Protein AF-A0A7X9BCE1-F1 (afdb_monomer_lite)

Sequence (172 aa):
MDEKTTKKRKKTGIYILILGLILVCSLVFIYYMLRINQKEKFDKLYSKERYLTVSYGVIEQEKMFQEENALFKKVFQENKYYLIITKDNTLFTYYLDWYYQIDPLKGYKLVYNIKLTDKQVQNILNNVREKALEQNLREDENIAIYIDKKNMYINSNDFQLILQKEDILISI

Secondary structure (DSSP, 8-state):
--HHHHHHHHHHHHHHHHHHHHHHHHHHHHHHHHHHHHHHHHHHHHTS-EEEEEEES------------SS--EE-----EEEEEETTSEEEEEEE--EETT-TTTTEEEEEEEEPPHHHHHHHHHHHHHHHHH----TTTSEEEEETTEEEEE-HHHHHHHHHHTT-----

Structure (mmCIF, N/CA/C/O backbone):
data_AF-A0A7X9BCE1-F1
#
_entry.id   AF-A0A7X9BCE1-F1
#
loop_
_atom_site.group_PDB
_atom_site.id
_atom_site.type_symbol
_atom_site.label_atom_id
_atom_site.label_alt_id
_atom_site.label_comp_id
_atom_site.label_asym_id
_atom_site.label_entity_id
_atom_site.label_seq_id
_atom_site.pdbx_PDB_ins_code
_atom_site.Cartn_x
_atom_site.Cartn_y
_atom_site.Cartn_z
_atom_site.occupancy
_atom_site.B_iso_or_equiv
_atom_site.auth_seq_id
_atom_site.auth_comp_id
_atom_site.auth_asym_id
_atom_site.auth_atom_id
_atom_site.pdbx_PDB_model_num
ATOM 1 N N . MET A 1 1 ? 34.390 -13.661 -56.822 1.00 52.09 1 MET A N 1
ATOM 2 C CA . MET A 1 1 ? 33.337 -13.282 -55.852 1.00 52.09 1 MET A CA 1
ATOM 3 C C . MET A 1 1 ? 33.622 -11.846 -55.433 1.00 52.09 1 MET A C 1
ATOM 5 O O . MET A 1 1 ? 34.660 -11.606 -54.833 1.00 52.09 1 MET A O 1
ATOM 9 N N . ASP A 1 2 ? 32.800 -10.896 -55.882 1.00 51.47 2 ASP A N 1
ATOM 10 C CA . ASP A 1 2 ? 33.172 -9.478 -55.998 1.00 51.47 2 ASP A CA 1
ATOM 11 C C . ASP A 1 2 ? 33.315 -8.731 -54.663 1.00 51.47 2 ASP A C 1
ATOM 13 O O . ASP A 1 2 ? 32.439 -8.760 -53.794 1.00 51.47 2 ASP A O 1
ATOM 17 N N . GLU A 1 3 ? 34.383 -7.943 -54.553 1.00 56.72 3 GLU A N 1
ATOM 18 C CA . GLU A 1 3 ? 34.691 -7.073 -53.413 1.00 56.72 3 GLU A CA 1
ATOM 19 C C . GLU A 1 3 ? 33.557 -6.063 -53.122 1.00 56.72 3 GLU A C 1
ATOM 21 O O . GLU A 1 3 ? 33.255 -5.748 -51.964 1.00 56.72 3 GLU A O 1
ATOM 26 N N . LYS A 1 4 ? 32.835 -5.624 -54.168 1.00 57.69 4 LYS A N 1
ATOM 27 C CA . LYS A 1 4 ? 31.649 -4.751 -54.071 1.00 57.69 4 LYS A CA 1
ATOM 28 C C . LYS A 1 4 ? 30.480 -5.415 -53.338 1.00 57.69 4 LYS A C 1
ATOM 30 O O . LYS A 1 4 ? 29.827 -4.762 -52.518 1.00 57.69 4 LYS A O 1
ATOM 35 N N . THR A 1 5 ? 30.222 -6.700 -53.584 1.00 57.66 5 THR A N 1
ATOM 36 C CA . THR A 1 5 ? 29.151 -7.449 -52.902 1.00 57.66 5 THR A CA 1
ATOM 37 C C . THR A 1 5 ? 29.453 -7.661 -51.418 1.00 57.66 5 THR A C 1
ATOM 39 O O . THR A 1 5 ? 28.555 -7.530 -50.583 1.00 57.66 5 THR A O 1
ATOM 42 N N . THR A 1 6 ? 30.720 -7.876 -51.061 1.00 58.31 6 THR A N 1
ATOM 43 C CA . THR A 1 6 ? 31.172 -8.038 -49.669 1.00 58.31 6 THR A CA 1
ATOM 44 C C . THR A 1 6 ? 31.082 -6.725 -48.884 1.00 58.31 6 THR A C 1
ATOM 46 O O . THR A 1 6 ? 30.614 -6.712 -47.745 1.00 58.31 6 THR A O 1
ATOM 49 N N . LYS A 1 7 ? 31.445 -5.590 -49.502 1.00 57.91 7 LYS A N 1
ATOM 50 C CA . LYS A 1 7 ? 31.336 -4.243 -48.901 1.00 57.91 7 LYS A CA 1
ATOM 51 C C . LYS A 1 7 ? 29.878 -3.822 -48.677 1.00 57.91 7 LYS A C 1
ATOM 53 O O . LYS A 1 7 ? 29.562 -3.232 -47.645 1.00 57.91 7 LYS A O 1
ATOM 58 N N . LYS A 1 8 ? 28.978 -4.157 -49.613 1.00 58.16 8 LYS A N 1
ATOM 59 C CA . LYS A 1 8 ? 27.535 -3.877 -49.504 1.00 58.16 8 LYS A CA 1
ATOM 60 C C . LYS A 1 8 ? 26.883 -4.711 -48.394 1.00 58.16 8 LYS A C 1
ATOM 62 O O . LYS A 1 8 ? 26.209 -4.133 -47.551 1.00 58.16 8 LYS A O 1
ATOM 67 N N . ARG A 1 9 ? 27.178 -6.019 -48.309 1.00 59.31 9 ARG A N 1
ATOM 68 C CA . ARG A 1 9 ? 26.709 -6.894 -47.211 1.00 59.31 9 ARG A CA 1
ATOM 69 C C . ARG A 1 9 ? 27.216 -6.450 -45.832 1.00 59.31 9 ARG A C 1
ATOM 71 O O . ARG A 1 9 ? 26.430 -6.438 -44.891 1.00 59.31 9 ARG A O 1
ATOM 78 N N . LYS A 1 10 ? 28.482 -6.016 -45.714 1.00 60.06 10 LYS A N 1
ATOM 79 C CA . LYS A 1 10 ? 29.026 -5.440 -44.464 1.00 60.06 10 LYS A CA 1
ATOM 80 C C . LYS A 1 10 ? 28.273 -4.177 -44.032 1.00 60.06 10 LYS A C 1
ATOM 82 O O . LYS A 1 10 ? 27.923 -4.060 -42.864 1.00 60.06 10 LYS A O 1
ATOM 87 N N . LYS A 1 11 ? 27.969 -3.264 -44.964 1.00 64.50 11 LYS A N 1
ATOM 88 C CA . LYS A 1 11 ? 27.160 -2.067 -44.673 1.00 64.50 11 LYS A CA 1
ATOM 89 C C . LYS A 1 11 ? 25.749 -2.436 -44.208 1.00 64.50 11 LYS A C 1
ATOM 91 O O . LYS A 1 11 ? 25.312 -1.925 -43.187 1.00 64.50 11 LYS A O 1
ATOM 96 N N . THR A 1 12 ? 25.066 -3.357 -44.893 1.00 71.31 12 THR A N 1
ATOM 97 C CA . THR A 1 12 ? 23.723 -3.824 -44.497 1.00 71.31 12 THR A CA 1
ATOM 98 C C . THR A 1 12 ? 23.719 -4.474 -43.110 1.00 71.31 12 THR A C 1
ATOM 100 O O . THR A 1 12 ? 22.834 -4.180 -42.315 1.00 71.31 12 THR A O 1
ATOM 103 N N . GLY A 1 13 ? 24.733 -5.283 -42.781 1.00 73.50 13 GLY A N 1
ATOM 104 C CA . GLY A 1 13 ? 24.884 -5.870 -41.444 1.00 73.50 13 GLY A CA 1
ATOM 105 C C . GLY A 1 13 ? 25.077 -4.824 -40.340 1.00 73.50 13 GLY A C 1
ATOM 106 O O . GLY A 1 13 ? 24.463 -4.933 -39.285 1.00 73.50 13 GLY A O 1
ATOM 107 N N . ILE A 1 14 ? 25.856 -3.768 -40.602 1.00 82.44 14 ILE A N 1
ATOM 108 C CA . ILE A 1 14 ? 26.038 -2.650 -39.661 1.00 82.44 14 ILE A CA 1
ATOM 109 C C . ILE A 1 14 ? 24.722 -1.887 -39.446 1.00 82.44 14 ILE A C 1
ATOM 111 O O . ILE A 1 14 ? 24.385 -1.579 -38.308 1.00 82.44 14 ILE A O 1
ATOM 115 N N . TYR A 1 15 ? 23.939 -1.627 -40.499 1.00 82.88 15 TYR A N 1
ATOM 116 C CA . TYR A 1 15 ? 22.635 -0.964 -40.350 1.00 82.88 15 TYR A CA 1
ATOM 117 C C . TYR A 1 15 ? 21.634 -1.799 -39.547 1.00 82.88 15 TYR A C 1
ATOM 119 O O . TYR A 1 15 ? 20.913 -1.244 -38.723 1.00 82.88 15 TYR A O 1
ATOM 127 N N . ILE A 1 16 ? 21.612 -3.121 -39.743 1.00 85.50 16 ILE A N 1
ATOM 128 C CA . ILE A 1 16 ? 20.760 -4.031 -38.961 1.00 85.50 16 ILE A CA 1
ATOM 129 C C . ILE A 1 16 ? 21.174 -4.020 -37.483 1.00 85.50 16 ILE A C 1
ATOM 131 O O . ILE A 1 16 ? 20.309 -3.956 -36.615 1.00 85.50 16 ILE A O 1
ATOM 135 N N . LEU A 1 17 ? 22.479 -4.012 -37.190 1.00 86.75 17 LEU A N 1
ATOM 136 C CA . LEU A 1 17 ? 22.986 -3.891 -35.819 1.00 86.75 17 LEU A CA 1
ATOM 137 C C . LEU A 1 17 ? 22.594 -2.557 -35.173 1.00 86.75 17 LEU A C 1
ATOM 139 O O . LEU A 1 17 ? 22.133 -2.548 -34.036 1.00 86.75 17 LEU A O 1
ATOM 143 N N . ILE A 1 18 ? 22.733 -1.441 -35.896 1.00 89.62 18 ILE A N 1
ATOM 144 C CA . ILE A 1 18 ? 22.347 -0.113 -35.398 1.00 89.62 18 ILE A CA 1
ATOM 145 C C . ILE A 1 18 ? 20.840 -0.056 -35.128 1.00 89.62 18 ILE A C 1
ATOM 147 O O . ILE A 1 18 ? 20.432 0.389 -34.059 1.00 89.62 18 ILE A O 1
ATOM 151 N N . LEU A 1 19 ? 20.011 -0.539 -36.059 1.00 89.62 19 LEU A N 1
ATOM 152 C CA . LEU A 1 19 ? 18.556 -0.590 -35.882 1.00 89.62 19 LEU A CA 1
ATOM 153 C C . LEU A 1 19 ? 18.159 -1.478 -34.699 1.00 89.62 19 LEU A C 1
ATOM 155 O O . LEU A 1 19 ? 17.304 -1.088 -33.907 1.00 89.62 19 LEU A O 1
ATOM 159 N N . GLY A 1 20 ? 18.806 -2.636 -34.544 1.00 91.50 20 GLY A N 1
ATOM 160 C CA . GLY A 1 20 ? 18.599 -3.518 -33.397 1.00 91.50 20 GLY A CA 1
ATOM 161 C C . GLY A 1 20 ? 18.963 -2.844 -32.074 1.00 91.50 20 GLY A C 1
ATOM 162 O O . GLY A 1 20 ? 18.196 -2.916 -31.118 1.00 91.50 20 GLY A O 1
ATOM 163 N N . LEU A 1 21 ? 20.089 -2.127 -32.027 1.00 93.25 21 LEU A N 1
ATOM 164 C CA . LEU A 1 21 ? 20.531 -1.414 -30.829 1.00 93.25 21 LEU A CA 1
ATOM 165 C C . LEU A 1 21 ? 19.582 -0.268 -30.462 1.00 93.25 21 LEU A C 1
ATOM 167 O O . LEU A 1 21 ? 19.208 -0.143 -29.299 1.00 93.25 21 LEU A O 1
ATOM 171 N N . ILE A 1 22 ? 19.130 0.516 -31.446 1.00 93.56 22 ILE A N 1
ATOM 172 C CA . ILE A 1 22 ? 18.124 1.566 -31.231 1.00 93.56 22 ILE A CA 1
ATOM 173 C C . ILE A 1 22 ? 16.842 0.957 -30.659 1.00 93.56 22 ILE A C 1
ATOM 175 O O . ILE A 1 22 ? 16.319 1.470 -29.674 1.00 93.56 22 ILE A O 1
ATOM 179 N N . LEU A 1 23 ? 16.367 -0.158 -31.222 1.00 93.25 23 LEU A N 1
ATOM 180 C CA . LEU A 1 23 ? 15.146 -0.818 -30.763 1.00 93.25 23 LEU A CA 1
ATOM 181 C C . LEU A 1 23 ? 15.271 -1.315 -29.317 1.00 93.25 23 LEU A C 1
ATOM 183 O O . LEU A 1 23 ? 14.372 -1.080 -28.511 1.00 93.25 23 LEU A O 1
ATOM 187 N N . VAL A 1 24 ? 16.399 -1.935 -28.960 1.00 92.12 24 VAL A N 1
ATOM 188 C CA . VAL A 1 24 ? 16.674 -2.350 -27.575 1.00 92.12 24 VAL A CA 1
ATOM 189 C C . VAL A 1 24 ? 16.713 -1.137 -26.641 1.00 92.12 24 VAL A C 1
ATOM 191 O O . VAL A 1 24 ? 16.052 -1.151 -25.604 1.00 92.12 24 VAL A O 1
ATOM 194 N N . CYS A 1 25 ? 17.413 -0.061 -27.013 1.00 90.62 25 CYS A N 1
ATOM 195 C CA . CYS A 1 25 ? 17.454 1.170 -26.222 1.00 90.62 25 CYS A CA 1
ATOM 196 C C . CYS A 1 25 ? 16.059 1.784 -26.035 1.00 90.62 25 CYS A C 1
ATOM 198 O O . CYS A 1 25 ? 15.726 2.208 -24.930 1.00 90.62 25 CYS A O 1
ATOM 200 N N . SER A 1 26 ? 15.223 1.799 -27.078 1.00 91.25 26 SER A N 1
ATOM 201 C CA . SER A 1 26 ? 13.846 2.290 -26.991 1.00 91.25 26 SER A CA 1
ATOM 202 C C . SER A 1 26 ? 12.989 1.443 -26.051 1.00 91.25 26 SER A C 1
ATOM 204 O O . SER A 1 26 ? 12.255 2.005 -25.243 1.00 91.25 26 SER A O 1
ATOM 206 N N . LEU A 1 27 ? 13.099 0.111 -26.098 1.00 90.00 27 LEU A N 1
ATOM 207 C CA . LEU A 1 27 ? 12.367 -0.776 -25.185 1.00 90.00 27 LEU A CA 1
ATOM 208 C C . LEU A 1 27 ? 12.780 -0.555 -23.726 1.00 90.00 27 LEU A C 1
ATOM 210 O O . LEU A 1 27 ? 11.917 -0.429 -22.858 1.00 90.00 27 LEU A O 1
ATOM 214 N N . VAL A 1 28 ? 14.086 -0.446 -23.463 1.00 87.19 28 VAL A N 1
ATOM 215 C CA . VAL A 1 28 ? 14.610 -0.144 -22.122 1.00 87.19 28 VAL A CA 1
ATOM 216 C C . VAL A 1 28 ? 14.124 1.226 -21.646 1.00 87.19 28 VAL A C 1
ATOM 218 O O . VAL A 1 28 ? 13.691 1.357 -20.503 1.00 87.19 28 VAL A O 1
ATOM 221 N N . PHE A 1 29 ? 14.130 2.234 -22.520 1.00 88.44 29 PHE A N 1
ATOM 222 C CA . PHE A 1 29 ? 13.647 3.575 -22.196 1.00 88.44 29 PHE A CA 1
ATOM 223 C C . PHE A 1 29 ? 12.147 3.591 -21.871 1.00 88.44 29 PHE A C 1
ATOM 225 O O . PHE A 1 29 ? 11.749 4.158 -20.856 1.00 88.44 29 PHE A O 1
ATOM 232 N N . ILE A 1 30 ? 11.309 2.928 -22.676 1.00 90.81 30 ILE A N 1
ATOM 233 C CA . ILE A 1 30 ? 9.863 2.827 -22.418 1.00 90.81 30 ILE A CA 1
ATOM 234 C C . ILE A 1 30 ? 9.609 2.111 -21.091 1.00 90.81 30 ILE A C 1
ATOM 236 O O . ILE A 1 30 ? 8.834 2.602 -20.271 1.00 90.81 30 ILE A O 1
ATOM 240 N N . TYR A 1 31 ? 10.290 0.987 -20.849 1.00 87.19 31 TYR A N 1
ATOM 241 C CA . TYR A 1 31 ? 10.210 0.277 -19.575 1.00 87.19 31 TYR A CA 1
ATOM 242 C C . TYR A 1 31 ? 10.570 1.198 -18.401 1.00 87.19 31 TYR A C 1
ATOM 244 O O . TYR A 1 31 ? 9.826 1.278 -17.424 1.00 87.19 31 TYR A O 1
ATOM 252 N N . TYR A 1 32 ? 11.660 1.956 -18.519 1.00 87.00 32 TYR A N 1
ATOM 253 C CA . TYR A 1 32 ? 12.104 2.892 -17.490 1.00 87.00 32 TYR A CA 1
ATOM 254 C C . TYR A 1 32 ? 11.078 4.003 -17.220 1.00 87.00 32 TYR A C 1
ATOM 256 O O . TYR A 1 32 ? 10.742 4.265 -16.064 1.00 87.00 32 TYR A O 1
ATOM 264 N N . MET A 1 33 ? 10.503 4.599 -18.269 1.00 87.69 33 MET A N 1
ATOM 265 C CA . MET A 1 33 ? 9.450 5.615 -18.140 1.00 87.69 33 MET A CA 1
ATOM 266 C C . MET A 1 33 ? 8.186 5.057 -17.472 1.00 87.69 33 MET A C 1
ATOM 268 O O . MET A 1 33 ? 7.587 5.720 -16.625 1.00 87.69 33 MET A O 1
ATOM 272 N N . LEU A 1 34 ? 7.797 3.815 -17.786 1.00 87.81 34 LEU A N 1
ATOM 273 C CA . LEU A 1 34 ? 6.688 3.143 -17.104 1.00 87.81 34 LEU A CA 1
ATOM 274 C C . LEU A 1 34 ? 6.972 2.961 -15.606 1.00 87.81 34 LEU A C 1
ATOM 276 O O . LEU A 1 34 ? 6.082 3.205 -14.788 1.00 87.81 34 LEU A O 1
ATOM 280 N N . ARG A 1 35 ? 8.203 2.583 -15.232 1.00 86.81 35 ARG A N 1
ATOM 281 C CA . ARG A 1 35 ? 8.614 2.450 -13.823 1.00 86.81 35 ARG A CA 1
ATOM 282 C C . ARG A 1 35 ? 8.603 3.794 -13.096 1.00 86.81 35 ARG A C 1
ATOM 284 O O . ARG A 1 35 ? 8.117 3.843 -11.971 1.00 86.81 35 ARG A O 1
ATOM 291 N N . ILE A 1 36 ? 9.050 4.882 -13.727 1.00 87.31 36 ILE A N 1
ATOM 292 C CA . ILE A 1 36 ? 8.962 6.236 -13.146 1.00 87.31 36 ILE A CA 1
ATOM 293 C C . ILE A 1 36 ? 7.509 6.612 -12.860 1.00 87.31 36 ILE A C 1
ATOM 295 O O . ILE A 1 36 ? 7.186 6.982 -11.736 1.00 87.31 36 ILE A O 1
ATOM 299 N N . ASN A 1 37 ? 6.611 6.438 -13.831 1.00 88.50 37 ASN A N 1
ATOM 300 C CA . ASN A 1 37 ? 5.198 6.776 -13.646 1.00 88.50 37 ASN A CA 1
ATOM 301 C C . ASN A 1 37 ? 4.553 5.968 -12.506 1.00 88.50 37 ASN A C 1
ATOM 303 O O . ASN A 1 37 ? 3.701 6.471 -11.772 1.00 88.50 37 ASN A O 1
ATOM 307 N N . GLN A 1 38 ? 4.938 4.699 -12.346 1.00 88.19 38 GLN A N 1
ATOM 308 C CA . GLN A 1 38 ? 4.501 3.886 -11.209 1.00 88.19 38 GLN A CA 1
ATOM 309 C C . GLN A 1 38 ? 5.096 4.394 -9.888 1.00 88.19 38 GLN A C 1
ATOM 311 O O . GLN A 1 38 ? 4.376 4.454 -8.891 1.00 88.19 38 GLN A O 1
ATOM 316 N N . LYS A 1 39 ? 6.370 4.803 -9.887 1.00 89.50 39 LYS A N 1
ATOM 317 C CA . LYS A 1 39 ? 7.043 5.397 -8.727 1.00 89.50 39 LYS A CA 1
ATOM 318 C C . LYS A 1 39 ? 6.340 6.663 -8.256 1.00 89.50 39 LYS A C 1
ATOM 320 O O . LYS A 1 39 ? 6.031 6.767 -7.079 1.00 89.50 39 LYS A O 1
ATOM 325 N N . GLU A 1 40 ? 6.014 7.579 -9.159 1.00 89.62 40 GLU A N 1
ATOM 326 C CA . GLU A 1 40 ? 5.308 8.817 -8.813 1.00 89.62 40 GLU A CA 1
ATOM 327 C C . GLU A 1 40 ? 3.941 8.541 -8.175 1.00 89.62 40 GLU A C 1
ATOM 329 O O . GLU A 1 40 ? 3.575 9.154 -7.170 1.00 89.62 40 GLU A O 1
ATOM 334 N N . LYS A 1 41 ? 3.189 7.574 -8.719 1.00 89.69 41 LYS A N 1
ATOM 335 C CA . LYS A 1 41 ? 1.909 7.140 -8.139 1.00 89.69 41 LYS A CA 1
ATOM 336 C C . LYS A 1 41 ? 2.097 6.551 -6.743 1.00 89.69 41 LYS A C 1
ATOM 338 O O . LYS A 1 41 ? 1.325 6.883 -5.845 1.00 89.69 41 LYS A O 1
ATOM 343 N N . PHE A 1 42 ? 3.103 5.697 -6.566 1.00 91.38 42 PHE A N 1
ATOM 344 C CA . PHE A 1 42 ? 3.422 5.102 -5.274 1.00 91.38 42 PHE A CA 1
ATOM 345 C C . PHE A 1 42 ? 3.843 6.166 -4.257 1.00 91.38 42 PHE A C 1
ATOM 347 O O . PHE A 1 42 ? 3.259 6.233 -3.182 1.00 91.38 42 PHE A O 1
ATOM 354 N N . ASP A 1 43 ? 4.777 7.049 -4.611 1.00 91.19 43 ASP A N 1
ATOM 355 C CA . ASP A 1 43 ? 5.274 8.118 -3.741 1.00 91.19 43 ASP A CA 1
ATOM 356 C C . ASP A 1 43 ? 4.131 9.052 -3.308 1.00 91.19 43 ASP A C 1
ATOM 358 O O . ASP A 1 43 ? 4.024 9.424 -2.136 1.00 91.19 43 ASP A O 1
ATOM 362 N N . LYS A 1 44 ? 3.209 9.375 -4.226 1.00 92.56 44 LYS A N 1
ATOM 363 C CA . LYS A 1 44 ? 1.999 10.151 -3.919 1.00 92.56 44 LYS A CA 1
ATOM 364 C C . LYS A 1 44 ? 1.067 9.445 -2.933 1.00 92.56 44 LYS A C 1
ATOM 366 O O . LYS A 1 44 ? 0.398 10.123 -2.162 1.00 92.56 44 LYS A O 1
ATOM 371 N N . LEU A 1 45 ? 0.963 8.117 -2.967 1.00 92.62 45 LEU A N 1
ATOM 372 C CA . LEU A 1 45 ? 0.175 7.354 -1.990 1.00 92.62 45 LEU A CA 1
ATOM 373 C C . LEU A 1 45 ? 0.907 7.247 -0.650 1.00 92.62 45 LEU A C 1
ATOM 375 O O . LEU A 1 45 ? 0.317 7.486 0.400 1.00 92.62 45 LEU A O 1
ATOM 379 N N . TYR A 1 46 ? 2.198 6.928 -0.694 1.00 91.12 46 TYR A N 1
ATOM 380 C CA . TYR A 1 46 ? 3.026 6.654 0.474 1.00 91.12 46 TYR A CA 1
ATOM 381 C C . TYR A 1 46 ? 3.270 7.896 1.342 1.00 91.12 46 TYR A C 1
ATOM 383 O O . TYR A 1 46 ? 3.418 7.772 2.561 1.00 91.12 46 TYR A O 1
ATOM 391 N N . SER A 1 47 ? 3.266 9.084 0.730 1.00 93.62 47 SER A N 1
ATOM 392 C CA . SER A 1 47 ? 3.385 10.381 1.411 1.00 93.62 47 SER A CA 1
ATOM 393 C C . SER A 1 47 ? 2.119 10.836 2.143 1.00 93.62 47 SER A C 1
ATOM 395 O O . SER A 1 47 ? 2.183 11.788 2.919 1.00 93.62 47 SER A O 1
ATOM 397 N N . LYS A 1 48 ? 0.969 10.185 1.930 1.00 94.00 48 LYS A N 1
ATOM 398 C CA . LYS A 1 48 ? -0.277 10.577 2.597 1.00 94.00 48 LYS A CA 1
ATOM 399 C C . LYS A 1 48 ? -0.259 10.202 4.072 1.00 94.00 48 LYS A C 1
ATOM 401 O O . LYS A 1 48 ? 0.285 9.169 4.468 1.00 94.00 48 LYS A O 1
ATOM 406 N N . GLU A 1 49 ? -0.947 11.012 4.873 1.00 94.94 49 GLU A N 1
ATOM 407 C CA . GLU A 1 49 ? -1.268 10.646 6.248 1.00 94.94 49 GLU A CA 1
ATOM 408 C C . GLU A 1 49 ? -2.092 9.355 6.285 1.00 94.94 49 GLU A C 1
ATOM 410 O O . GLU A 1 49 ? -2.886 9.075 5.382 1.00 94.94 49 GLU A O 1
ATOM 415 N N . ARG A 1 50 ? -1.902 8.563 7.341 1.00 94.62 50 ARG A N 1
ATOM 416 C CA . ARG A 1 50 ? -2.416 7.194 7.444 1.00 94.62 50 ARG A CA 1
ATOM 417 C C . ARG A 1 50 ? -3.340 7.070 8.648 1.00 94.62 50 ARG A C 1
ATOM 419 O O . ARG A 1 50 ? -3.027 7.602 9.711 1.00 94.62 50 ARG A O 1
ATOM 426 N N . TYR A 1 51 ? -4.456 6.371 8.471 1.00 95.56 51 TYR A N 1
ATOM 427 C CA . TYR A 1 51 ? -5.263 5.870 9.582 1.00 95.56 51 TYR A CA 1
ATOM 428 C C . TYR A 1 51 ? -4.692 4.556 10.109 1.00 95.56 51 TYR A C 1
ATOM 430 O O . TYR A 1 51 ? -4.544 4.394 11.315 1.00 95.56 51 TYR A O 1
ATOM 438 N N . LEU A 1 52 ? -4.352 3.644 9.194 1.00 95.44 52 LEU A N 1
ATOM 439 C CA . LEU A 1 52 ? -3.932 2.283 9.505 1.00 95.44 52 LEU A CA 1
ATOM 440 C C . LEU A 1 52 ? -2.743 1.890 8.628 1.00 95.44 52 LEU A C 1
ATOM 442 O O . LEU A 1 52 ? -2.728 2.162 7.427 1.00 95.44 52 LEU A O 1
ATOM 446 N N . THR A 1 53 ? -1.754 1.238 9.226 1.00 94.62 53 THR A N 1
ATOM 447 C CA . THR A 1 53 ? -0.713 0.481 8.522 1.00 94.62 53 THR A CA 1
ATOM 448 C C . THR A 1 53 ? -0.689 -0.928 9.089 1.00 94.62 53 THR A C 1
ATOM 450 O O . THR A 1 53 ? -0.669 -1.086 10.302 1.00 94.62 53 THR A O 1
ATOM 453 N N . VAL A 1 54 ? -0.689 -1.937 8.230 1.00 92.75 54 VAL A N 1
ATOM 454 C CA . VAL A 1 54 ? -0.655 -3.350 8.606 1.00 92.75 54 VAL A CA 1
ATOM 455 C C . VAL A 1 54 ? 0.518 -4.007 7.909 1.00 92.75 54 VAL A C 1
ATOM 457 O O . VAL A 1 54 ? 0.720 -3.793 6.716 1.00 92.75 54 VAL A O 1
ATOM 460 N N . SER A 1 55 ? 1.285 -4.788 8.656 1.00 89.12 55 SER A N 1
ATOM 461 C CA . SER A 1 55 ? 2.441 -5.536 8.175 1.00 89.12 55 SER A CA 1
ATOM 462 C C . SER A 1 55 ? 2.154 -7.034 8.276 1.00 89.12 55 SER A C 1
ATOM 464 O O . SER A 1 55 ? 1.925 -7.520 9.381 1.00 89.12 55 SER A O 1
ATOM 466 N N . TYR A 1 56 ? 2.205 -7.756 7.155 1.00 84.38 56 TYR A N 1
ATOM 467 C CA . TYR A 1 56 ? 1.883 -9.188 7.065 1.00 84.38 56 TYR A CA 1
ATOM 468 C C . TYR A 1 56 ? 2.819 -9.935 6.094 1.00 84.38 56 TYR A C 1
ATOM 470 O O . TYR A 1 56 ? 3.550 -9.307 5.325 1.00 84.38 56 TYR A O 1
ATOM 478 N N . GLY A 1 57 ? 2.816 -11.271 6.141 1.00 77.00 57 GLY A N 1
ATOM 479 C CA . GLY A 1 57 ? 3.705 -12.145 5.360 1.00 77.00 57 GLY A CA 1
ATOM 480 C C . GLY A 1 57 ? 4.769 -12.866 6.201 1.00 77.00 57 GLY A C 1
ATOM 481 O O . GLY A 1 57 ? 5.023 -12.507 7.349 1.00 77.00 57 GLY A O 1
ATOM 482 N N . VAL A 1 58 ? 5.377 -13.910 5.627 1.00 62.00 58 VAL A N 1
ATOM 483 C CA . VAL A 1 58 ? 6.381 -14.754 6.300 1.00 62.00 58 VAL A CA 1
ATOM 484 C C . VAL A 1 58 ? 7.764 -14.106 6.201 1.00 62.00 58 VAL A C 1
ATOM 486 O O . VAL A 1 58 ? 8.240 -13.821 5.101 1.00 62.00 58 VAL A O 1
ATOM 489 N N . ILE A 1 59 ? 8.409 -13.904 7.352 1.00 53.56 59 ILE A N 1
ATOM 490 C CA . ILE A 1 59 ? 9.825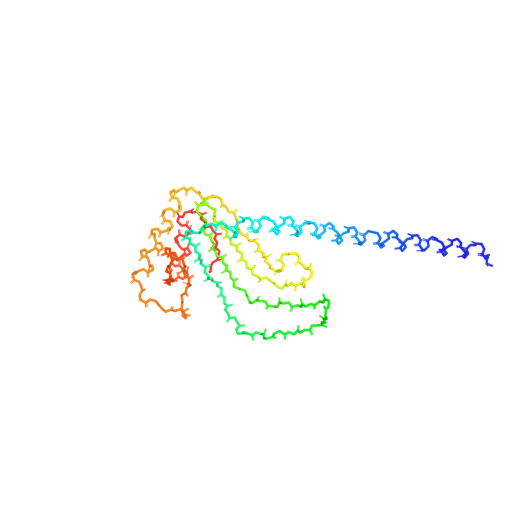 -13.524 7.451 1.00 53.56 59 ILE A CA 1
ATOM 491 C C . ILE A 1 59 ? 10.645 -14.822 7.379 1.00 53.56 59 ILE A C 1
ATOM 493 O O . ILE A 1 59 ? 10.889 -15.473 8.396 1.00 53.56 59 ILE A O 1
ATOM 497 N N . GLU A 1 60 ? 11.009 -15.264 6.175 1.00 48.53 60 GLU A N 1
ATOM 498 C CA . GLU A 1 60 ? 11.950 -16.377 6.008 1.00 48.53 60 GLU A CA 1
ATOM 499 C C . GLU A 1 60 ? 13.388 -15.876 6.189 1.00 48.53 60 GLU A C 1
ATOM 501 O O . GLU A 1 60 ? 14.059 -15.629 5.197 1.00 48.53 60 GLU A O 1
ATOM 506 N N . GLN A 1 61 ? 13.830 -15.760 7.450 1.00 44.66 61 GLN A N 1
ATOM 507 C CA . GLN A 1 61 ? 15.207 -15.507 7.917 1.00 44.66 61 GLN A CA 1
ATOM 508 C C . GLN A 1 61 ? 16.167 -14.821 6.925 1.00 44.66 61 GLN A C 1
ATOM 510 O O . GLN A 1 61 ? 16.696 -15.472 6.021 1.00 44.66 61 GLN A O 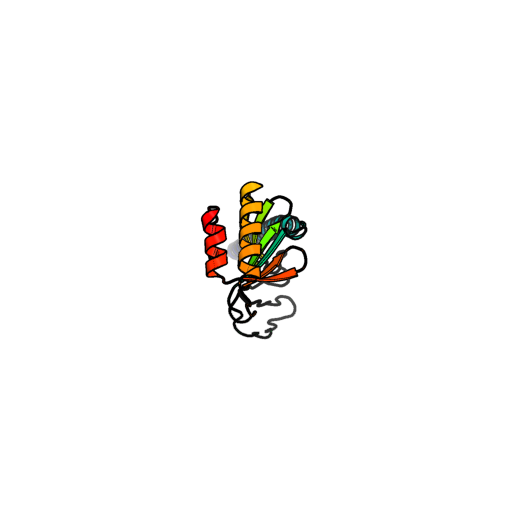1
ATOM 515 N N . GLU A 1 62 ? 16.510 -13.565 7.250 1.00 45.16 62 GLU A N 1
ATOM 516 C CA . GLU A 1 62 ? 17.602 -12.732 6.722 1.00 45.16 62 GLU A CA 1
ATOM 517 C C . GLU A 1 62 ? 18.592 -13.473 5.809 1.00 45.16 62 GLU A C 1
ATOM 519 O O . GLU A 1 62 ? 19.704 -13.848 6.202 1.00 45.16 62 GLU A O 1
ATOM 524 N N . LYS A 1 63 ? 18.240 -13.634 4.531 1.00 44.53 63 LYS A N 1
ATOM 525 C CA . LYS A 1 63 ? 19.253 -13.950 3.523 1.00 44.53 63 LYS A CA 1
ATOM 526 C C . LYS A 1 63 ? 20.070 -12.691 3.286 1.00 44.53 63 LYS A C 1
ATOM 528 O O . LYS A 1 63 ? 19.697 -11.823 2.498 1.00 44.53 63 LYS A O 1
ATOM 533 N N . MET A 1 64 ? 21.189 -12.602 4.007 1.00 50.22 64 MET A N 1
ATOM 534 C CA . MET A 1 64 ? 22.184 -11.557 3.821 1.00 50.22 64 MET A CA 1
ATOM 535 C C . MET A 1 64 ? 22.578 -11.442 2.344 1.00 50.22 64 MET A C 1
ATOM 537 O O . MET A 1 64 ? 22.850 -12.424 1.653 1.00 50.22 64 MET A O 1
ATOM 541 N N . PHE A 1 65 ? 22.579 -10.189 1.907 1.00 56.91 65 PHE A N 1
ATOM 542 C CA . PHE A 1 65 ? 22.976 -9.648 0.616 1.00 56.91 65 PHE A CA 1
ATOM 543 C C . PHE A 1 65 ? 24.075 -10.449 -0.101 1.00 56.91 65 PHE A C 1
ATOM 545 O O . PHE A 1 65 ? 25.145 -10.686 0.455 1.00 56.91 65 PHE A O 1
ATOM 552 N N . GLN A 1 66 ? 23.858 -10.764 -1.379 1.00 53.66 66 GLN A N 1
ATOM 553 C CA . GLN A 1 66 ? 24.943 -11.115 -2.297 1.00 53.66 66 GLN A CA 1
ATOM 554 C C . GLN A 1 66 ? 25.108 -9.977 -3.305 1.00 5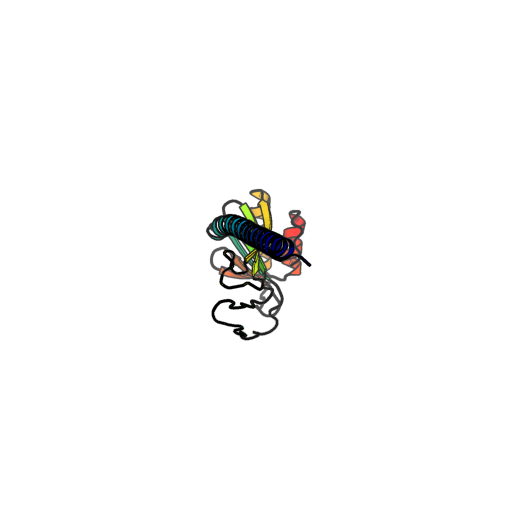3.66 66 GLN A C 1
ATOM 556 O O . GLN A 1 66 ? 24.206 -9.686 -4.091 1.00 53.66 66 GLN A O 1
ATOM 561 N N . GLU A 1 67 ? 26.248 -9.291 -3.243 1.00 53.88 67 GLU A N 1
ATOM 562 C CA . GLU A 1 67 ? 26.619 -8.278 -4.229 1.00 53.88 67 GLU A CA 1
ATOM 563 C C . GLU A 1 67 ? 27.094 -8.968 -5.514 1.00 53.88 67 GLU A C 1
ATOM 565 O O . GLU A 1 67 ? 28.108 -9.660 -5.505 1.00 53.88 67 GLU A O 1
ATOM 570 N N . GLU A 1 68 ? 26.370 -8.790 -6.626 1.00 58.97 68 GLU A N 1
ATOM 571 C CA . GLU A 1 68 ? 26.781 -9.338 -7.929 1.00 58.97 68 GLU A CA 1
ATOM 572 C C . GLU A 1 68 ? 27.746 -8.401 -8.685 1.00 58.97 68 GLU A C 1
ATOM 574 O O . GLU A 1 68 ? 28.602 -8.903 -9.410 1.00 58.97 68 GLU A O 1
ATOM 579 N N . ASN A 1 69 ? 27.655 -7.065 -8.523 1.00 60.62 69 ASN A N 1
ATOM 580 C CA . ASN A 1 69 ? 28.684 -6.054 -8.868 1.00 60.62 69 ASN A CA 1
ATOM 581 C C . ASN A 1 69 ? 28.213 -4.603 -8.562 1.00 60.62 69 ASN A C 1
ATOM 583 O O . ASN A 1 69 ? 27.074 -4.370 -8.161 1.00 60.62 69 ASN A O 1
ATOM 587 N N . ALA A 1 70 ? 29.084 -3.612 -8.817 1.00 60.94 70 ALA A N 1
ATOM 588 C CA . ALA A 1 70 ? 28.863 -2.180 -8.561 1.00 60.94 70 ALA A CA 1
ATOM 589 C C . ALA A 1 70 ? 27.736 -1.505 -9.381 1.00 60.94 70 ALA A C 1
ATOM 591 O O . ALA A 1 70 ? 27.290 -0.421 -9.010 1.00 60.94 70 ALA A O 1
ATOM 592 N N . LEU A 1 71 ? 27.284 -2.104 -10.490 1.00 54.31 71 LEU A N 1
ATOM 593 C CA . LEU A 1 71 ? 26.214 -1.556 -11.343 1.00 54.31 71 LEU A CA 1
ATOM 594 C C . LEU A 1 71 ? 24.863 -2.244 -11.096 1.00 54.31 71 LEU A C 1
ATOM 596 O O . LEU A 1 71 ? 23.805 -1.641 -11.283 1.00 54.31 71 LEU A O 1
ATOM 600 N N . PHE A 1 72 ? 24.899 -3.495 -10.646 1.00 56.56 72 PHE A N 1
ATOM 601 C CA . PHE A 1 72 ? 23.752 -4.367 -10.455 1.00 56.56 72 PHE A CA 1
ATOM 602 C C . PHE A 1 72 ? 23.755 -4.881 -9.016 1.00 56.56 72 PHE A C 1
ATOM 604 O O . PHE A 1 72 ? 24.061 -6.039 -8.736 1.00 56.56 72 PHE A O 1
ATOM 611 N N . LYS A 1 73 ? 23.393 -4.007 -8.074 1.00 59.50 73 LYS A N 1
ATOM 612 C CA . LYS A 1 73 ? 23.089 -4.456 -6.717 1.00 59.50 73 LYS A CA 1
ATOM 613 C C . LYS A 1 73 ? 21.703 -5.093 -6.719 1.00 59.50 73 LYS A C 1
ATOM 615 O O . LYS A 1 73 ? 20.706 -4.390 -6.883 1.00 59.50 73 LYS A O 1
ATOM 620 N N . LYS A 1 74 ? 21.665 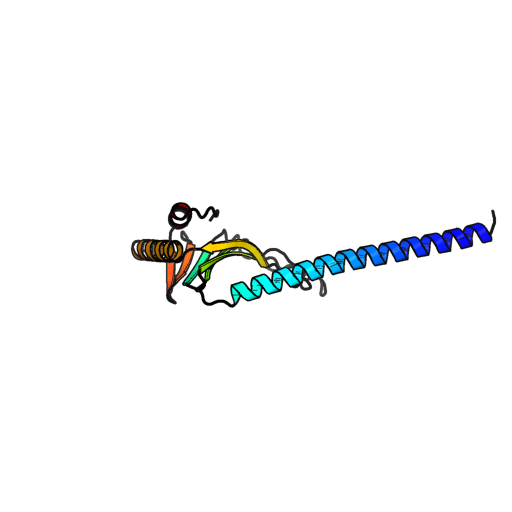-6.418 -6.576 1.00 56.88 74 LYS A N 1
ATOM 621 C CA . LYS A 1 74 ? 20.452 -7.188 -6.310 1.00 56.88 74 LYS A CA 1
ATOM 622 C C . LYS A 1 74 ? 20.104 -7.006 -4.840 1.00 56.88 74 LYS A C 1
ATOM 624 O O . LYS A 1 74 ? 20.865 -7.408 -3.964 1.00 56.88 74 LYS A O 1
ATOM 629 N N . VAL A 1 75 ? 18.975 -6.370 -4.563 1.00 56.50 75 VAL A N 1
ATOM 630 C CA . VAL A 1 75 ? 18.488 -6.219 -3.190 1.00 56.50 75 VAL A CA 1
ATOM 631 C C . VAL A 1 75 ? 17.350 -7.208 -3.005 1.00 56.50 75 VAL A C 1
ATOM 633 O O . VAL A 1 75 ? 16.297 -7.057 -3.617 1.00 56.50 75 VAL A O 1
ATOM 636 N N . PHE A 1 76 ? 17.597 -8.257 -2.221 1.00 52.84 76 PHE A N 1
ATOM 637 C CA . PHE A 1 76 ? 16.550 -9.167 -1.775 1.00 52.84 76 PHE A CA 1
ATOM 638 C C . PHE A 1 76 ? 15.938 -8.570 -0.512 1.00 52.84 76 PHE A C 1
ATOM 640 O O . PHE A 1 76 ? 16.654 -8.279 0.445 1.00 52.84 76 PHE A O 1
ATOM 647 N N . GLN A 1 77 ? 14.633 -8.349 -0.527 1.00 53.56 77 GLN A N 1
ATOM 648 C CA . GLN A 1 77 ? 13.878 -8.055 0.677 1.00 53.56 77 GLN A CA 1
ATOM 649 C C . GLN A 1 77 ? 12.751 -9.082 0.714 1.00 53.56 77 GLN A C 1
ATOM 651 O O . GLN A 1 77 ? 12.117 -9.337 -0.309 1.00 53.56 77 GLN A O 1
ATOM 656 N N . GLU A 1 78 ? 12.606 -9.756 1.852 1.00 56.41 78 GLU A N 1
ATOM 657 C CA . GLU A 1 78 ? 11.613 -10.815 2.033 1.00 56.41 78 GLU A CA 1
ATOM 658 C C . GLU A 1 78 ? 10.195 -10.305 1.770 1.00 56.41 78 GLU A C 1
ATOM 660 O O . GLU A 1 78 ? 9.935 -9.106 1.895 1.00 56.41 78 GLU A O 1
ATOM 665 N N . ASN A 1 79 ? 9.304 -11.244 1.421 1.00 62.03 79 ASN A N 1
ATOM 666 C CA . ASN A 1 79 ? 7.891 -11.096 1.046 1.00 62.03 79 ASN A CA 1
ATOM 667 C C . ASN A 1 79 ? 7.019 -10.486 2.165 1.00 62.03 79 ASN A C 1
ATOM 669 O O . ASN A 1 79 ? 6.022 -11.065 2.596 1.00 62.03 79 ASN A O 1
ATOM 673 N N . LYS A 1 80 ? 7.406 -9.309 2.649 1.00 76.75 80 LYS A N 1
ATOM 674 C CA . LYS A 1 80 ? 6.708 -8.518 3.645 1.00 76.75 80 LYS A CA 1
ATOM 675 C C . LYS A 1 80 ? 5.768 -7.580 2.916 1.00 76.75 80 LYS A C 1
ATOM 677 O O . LYS A 1 80 ? 6.182 -6.677 2.184 1.00 76.75 80 LYS A O 1
ATOM 682 N N . TYR A 1 81 ? 4.489 -7.823 3.119 1.00 86.62 81 TYR A N 1
ATOM 683 C CA . TYR A 1 81 ? 3.428 -7.029 2.553 1.00 86.62 81 TYR A CA 1
ATOM 684 C C . TYR A 1 81 ? 2.990 -5.968 3.552 1.00 86.62 81 TYR A C 1
ATOM 686 O O . TYR A 1 81 ? 2.974 -6.159 4.770 1.00 86.62 81 TYR A O 1
ATOM 694 N N . TYR A 1 82 ? 2.601 -4.833 2.997 1.00 90.94 82 TYR A N 1
ATOM 695 C CA . TYR A 1 82 ? 2.074 -3.703 3.727 1.00 90.94 82 TYR A CA 1
ATOM 696 C C . TYR A 1 82 ? 0.698 -3.382 3.179 1.00 90.94 82 TYR A C 1
ATOM 698 O O . TYR A 1 82 ? 0.528 -3.250 1.968 1.00 90.94 82 TYR A O 1
ATOM 706 N N . LEU A 1 83 ? -0.277 -3.227 4.065 1.00 94.69 83 LEU A N 1
ATOM 707 C CA . LEU A 1 83 ? -1.581 -2.659 3.749 1.00 94.69 83 LEU A CA 1
ATOM 708 C C . LEU A 1 83 ? -1.703 -1.321 4.464 1.00 94.69 83 LEU A C 1
ATOM 710 O O . LEU A 1 83 ? -1.433 -1.215 5.657 1.00 94.69 83 LEU A O 1
ATOM 714 N N . ILE A 1 84 ? -2.094 -0.287 3.730 1.00 96.00 84 ILE A N 1
ATOM 715 C CA . ILE A 1 84 ? -2.240 1.067 4.255 1.00 96.00 84 ILE A CA 1
ATOM 716 C C . ILE A 1 84 ? -3.636 1.578 3.928 1.00 96.00 84 ILE A C 1
ATOM 718 O O . ILE A 1 84 ? -4.073 1.497 2.782 1.00 96.00 84 ILE A O 1
ATOM 722 N N . ILE A 1 85 ? -4.295 2.163 4.929 1.00 97.12 85 ILE A N 1
ATOM 723 C CA . ILE A 1 85 ? -5.485 2.998 4.744 1.00 97.12 85 ILE A CA 1
ATOM 724 C C . ILE A 1 85 ? -5.087 4.440 5.040 1.00 97.12 85 ILE A C 1
ATOM 726 O O . ILE A 1 85 ? -4.695 4.780 6.160 1.00 97.12 85 ILE A O 1
ATOM 730 N N . THR A 1 86 ? -5.155 5.293 4.025 1.00 96.94 86 THR A N 1
ATOM 731 C CA . THR A 1 86 ? -4.802 6.713 4.117 1.00 96.94 86 THR A CA 1
ATOM 732 C C . THR A 1 86 ? -5.959 7.551 4.647 1.00 96.94 86 THR A C 1
ATOM 734 O O . THR A 1 86 ? -7.119 7.145 4.586 1.00 96.94 86 THR A O 1
ATOM 737 N N . LYS A 1 87 ? -5.655 8.768 5.111 1.00 95.50 87 LYS A N 1
ATOM 738 C CA . LYS A 1 87 ? -6.662 9.728 5.584 1.00 95.50 87 LYS A CA 1
ATOM 739 C C . LYS A 1 87 ? -7.600 10.265 4.513 1.00 95.50 87 LYS A C 1
ATOM 741 O O . LYS A 1 87 ? -8.629 10.839 4.832 1.00 95.50 87 LYS A O 1
ATOM 746 N N . ASP A 1 88 ? -7.254 10.074 3.246 1.00 95.88 88 ASP A N 1
ATOM 747 C CA . ASP A 1 88 ? -8.170 10.329 2.143 1.00 95.88 88 ASP A CA 1
ATOM 748 C C . ASP A 1 88 ? -8.936 9.064 1.734 1.00 95.88 88 ASP A C 1
ATOM 750 O O . ASP A 1 88 ? -9.395 8.982 0.605 1.00 95.88 88 ASP A O 1
ATOM 754 N N . ASN A 1 89 ? -9.056 8.064 2.605 1.00 97.12 89 ASN A N 1
ATOM 755 C CA . ASN A 1 89 ? -9.803 6.827 2.370 1.00 97.12 89 ASN A CA 1
ATOM 756 C C . ASN A 1 89 ? -9.299 6.012 1.174 1.00 97.12 89 ASN A C 1
ATOM 758 O O . ASN A 1 89 ? -10.081 5.377 0.470 1.00 97.12 89 ASN A O 1
ATOM 762 N N . THR A 1 90 ? -7.999 6.039 0.896 1.00 97.06 90 THR A N 1
ATOM 763 C CA . THR A 1 90 ? -7.407 5.132 -0.090 1.00 97.06 90 THR A CA 1
ATOM 764 C C . THR A 1 90 ? -6.861 3.919 0.646 1.00 97.06 90 THR A C 1
ATOM 766 O O . THR A 1 90 ? -6.024 4.073 1.535 1.00 97.06 90 THR A O 1
ATOM 769 N N . LEU A 1 91 ? -7.310 2.722 0.272 1.00 96.38 91 LEU A N 1
ATOM 770 C CA . LEU A 1 91 ? -6.676 1.482 0.701 1.00 96.38 91 LEU A CA 1
ATOM 771 C C . LEU A 1 91 ? -5.726 1.029 -0.393 1.00 96.38 91 LEU A C 1
ATOM 773 O O . LEU A 1 91 ? -6.141 0.834 -1.535 1.00 96.38 91 LEU A O 1
ATOM 777 N N . PHE A 1 92 ? -4.461 0.830 -0.046 1.00 94.88 92 PHE A N 1
ATOM 778 C CA . PHE A 1 92 ? -3.501 0.245 -0.966 1.00 94.88 92 PHE A CA 1
ATOM 779 C C . PHE A 1 92 ? -2.596 -0.772 -0.286 1.00 94.88 92 PHE A C 1
ATOM 781 O O . PHE A 1 92 ? -2.321 -0.674 0.911 1.00 94.88 92 PHE A O 1
ATOM 788 N N . THR A 1 93 ? -2.123 -1.742 -1.065 1.00 92.94 93 THR A N 1
ATOM 789 C CA . THR A 1 93 ? -1.134 -2.716 -0.610 1.00 92.94 93 THR A CA 1
ATOM 790 C C . THR A 1 93 ? 0.097 -2.706 -1.487 1.00 92.94 93 THR A C 1
ATOM 792 O O . THR A 1 93 ? 0.021 -2.497 -2.702 1.00 92.94 93 THR A O 1
ATOM 795 N N . TYR A 1 94 ? 1.247 -2.929 -0.868 1.00 90.69 94 TYR A N 1
ATOM 796 C CA . TYR A 1 94 ? 2.501 -3.089 -1.580 1.00 90.69 94 TYR A CA 1
ATOM 797 C C . TYR A 1 94 ? 3.408 -4.088 -0.872 1.00 90.69 94 TYR A C 1
ATOM 799 O O . TYR A 1 94 ? 3.280 -4.316 0.327 1.00 90.69 94 TYR A O 1
ATOM 807 N N . TYR A 1 95 ? 4.347 -4.648 -1.618 1.00 85.75 95 TYR A N 1
ATOM 808 C CA . TYR A 1 95 ? 5.496 -5.365 -1.074 1.00 85.75 95 TYR A CA 1
ATOM 809 C C . TYR A 1 95 ? 6.764 -4.839 -1.733 1.00 85.75 95 TYR A C 1
ATOM 811 O O . TYR A 1 95 ? 6.700 -4.085 -2.718 1.00 85.75 95 TYR A O 1
ATOM 819 N N . LEU A 1 96 ? 7.908 -5.215 -1.173 1.00 78.81 96 LEU A N 1
ATOM 820 C CA . LEU A 1 96 ? 9.178 -5.049 -1.855 1.00 78.81 96 LEU A CA 1
ATOM 821 C C . LEU A 1 96 ? 9.575 -6.365 -2.514 1.00 78.81 96 LEU A C 1
ATOM 823 O O . LEU A 1 96 ? 9.574 -7.407 -1.871 1.00 78.81 96 LEU A O 1
ATOM 827 N N . ASP A 1 97 ? 9.900 -6.299 -3.796 1.00 71.25 97 ASP A N 1
ATOM 828 C CA . ASP A 1 97 ? 10.461 -7.407 -4.556 1.00 71.25 97 ASP A CA 1
ATOM 829 C C . ASP A 1 97 ? 11.945 -7.167 -4.846 1.00 71.25 97 ASP A C 1
ATOM 831 O O . ASP A 1 97 ? 12.470 -6.068 -4.636 1.00 71.25 97 ASP A O 1
ATOM 835 N N . TRP A 1 98 ? 12.611 -8.176 -5.406 1.00 69.81 98 TRP A N 1
ATOM 836 C CA . TRP A 1 98 ? 13.954 -8.021 -5.946 1.00 69.81 98 TRP A CA 1
ATOM 837 C C . TRP A 1 98 ? 14.004 -6.889 -6.977 1.00 69.81 98 TRP A C 1
ATOM 839 O O . TRP A 1 98 ? 13.124 -6.729 -7.828 1.00 69.81 98 TRP A O 1
ATOM 849 N N . TYR A 1 99 ? 15.071 -6.098 -6.915 1.00 69.25 99 TYR A N 1
ATOM 850 C CA . TYR A 1 99 ? 15.289 -5.014 -7.862 1.00 69.25 99 TYR A CA 1
ATOM 851 C C . TYR A 1 99 ? 16.765 -4.769 -8.131 1.00 69.25 99 TYR A C 1
ATOM 853 O O . TYR A 1 99 ? 17.633 -5.088 -7.316 1.00 69.25 99 TYR A O 1
ATOM 861 N N . TYR A 1 100 ? 17.028 -4.166 -9.288 1.00 70.00 100 TYR A N 1
ATOM 862 C CA . TYR A 1 100 ? 18.325 -3.592 -9.626 1.00 70.00 100 TYR A CA 1
ATOM 863 C C . TYR A 1 100 ? 18.417 -2.172 -9.081 1.00 70.00 100 TYR A C 1
ATOM 865 O O . TYR A 1 100 ? 17.463 -1.419 -9.211 1.00 70.00 100 TYR A O 1
ATOM 873 N N . GLN A 1 101 ? 19.571 -1.745 -8.572 1.00 71.56 101 GLN A N 1
ATOM 874 C CA . GLN A 1 101 ? 19.760 -0.389 -8.028 1.00 71.56 101 GLN A CA 1
ATOM 875 C C . GLN A 1 101 ? 19.303 0.759 -8.950 1.00 71.56 101 GLN A C 1
ATOM 877 O O . GLN A 1 101 ? 18.857 1.796 -8.460 1.00 71.56 101 GLN A O 1
ATOM 882 N N . ILE A 1 102 ? 19.405 0.572 -10.268 1.00 74.00 102 ILE A N 1
ATOM 883 C CA . ILE A 1 102 ? 18.970 1.547 -11.277 1.00 74.00 102 ILE A CA 1
ATOM 884 C C . ILE A 1 102 ? 17.447 1.586 -11.492 1.00 74.00 102 ILE A C 1
ATOM 886 O O . ILE A 1 102 ? 16.961 2.468 -12.193 1.00 74.00 102 ILE A O 1
ATOM 890 N N . ASP A 1 103 ? 16.689 0.648 -10.921 1.00 75.81 103 ASP A N 1
ATOM 891 C CA . ASP A 1 103 ? 15.229 0.619 -10.983 1.00 75.81 103 ASP A CA 1
ATOM 892 C C . ASP A 1 103 ? 14.641 1.801 -10.193 1.00 75.81 103 ASP A C 1
ATOM 894 O O . ASP A 1 103 ? 14.819 1.868 -8.971 1.00 75.81 103 ASP A O 1
ATOM 898 N N . PRO A 1 104 ? 13.898 2.718 -10.842 1.00 76.12 104 PRO A N 1
ATOM 899 C CA . PRO A 1 104 ? 13.293 3.869 -10.174 1.00 76.12 104 PRO A CA 1
ATOM 900 C C . PRO A 1 104 ? 12.396 3.478 -9.002 1.00 76.12 104 PRO A C 1
ATOM 902 O O . PRO A 1 104 ? 12.346 4.182 -7.993 1.00 76.12 104 PRO A O 1
ATOM 905 N N . LEU A 1 105 ? 11.698 2.348 -9.129 1.00 79.44 105 LEU A N 1
ATOM 906 C CA . LEU A 1 105 ? 10.787 1.851 -8.108 1.00 79.44 105 LEU A CA 1
ATOM 907 C C . LEU A 1 105 ? 11.495 1.128 -6.972 1.00 79.44 105 LEU A C 1
ATOM 909 O O . LEU A 1 105 ? 10.837 0.810 -5.993 1.00 79.44 105 LEU A O 1
ATOM 913 N N . LYS A 1 106 ? 12.802 0.869 -7.080 1.00 79.06 106 LYS A N 1
ATOM 914 C CA . LYS A 1 106 ? 13.603 0.200 -6.051 1.00 79.06 106 LYS A CA 1
ATOM 915 C C . LYS A 1 106 ? 12.906 -1.019 -5.427 1.00 79.06 106 LYS A C 1
ATOM 917 O O . LYS A 1 106 ? 12.906 -1.161 -4.213 1.00 79.06 106 LYS A O 1
ATOM 922 N N . GLY A 1 107 ? 12.247 -1.840 -6.246 1.00 76.38 107 GLY A N 1
ATOM 923 C CA . GLY A 1 107 ? 11.560 -3.053 -5.787 1.00 76.38 107 GLY A CA 1
ATOM 924 C C . GLY A 1 107 ? 10.153 -2.857 -5.238 1.00 76.38 107 GLY A C 1
ATOM 925 O O . GLY A 1 107 ? 9.435 -3.843 -5.111 1.00 76.38 107 GLY A O 1
ATOM 926 N N . TYR A 1 108 ? 9.693 -1.627 -4.992 1.00 82.44 108 TYR A N 1
ATOM 927 C CA . TYR A 1 108 ? 8.315 -1.393 -4.563 1.00 82.44 108 TYR A CA 1
ATOM 928 C C . TYR A 1 108 ? 7.331 -1.837 -5.649 1.00 82.44 108 TYR A C 1
ATOM 930 O O . TYR A 1 108 ? 7.405 -1.411 -6.808 1.00 82.44 108 TYR A O 1
ATOM 938 N N . LYS A 1 109 ? 6.381 -2.687 -5.260 1.00 84.81 109 LYS A N 1
ATOM 939 C CA . LYS A 1 109 ? 5.296 -3.159 -6.119 1.00 84.81 109 LYS A CA 1
ATOM 940 C C . LYS A 1 109 ? 3.957 -2.903 -5.454 1.00 84.81 109 LYS A C 1
ATOM 942 O O . LYS A 1 109 ? 3.625 -3.522 -4.450 1.00 84.81 109 LYS A O 1
ATOM 947 N N . LEU A 1 110 ? 3.187 -1.994 -6.045 1.00 87.62 110 LEU A N 1
ATOM 948 C CA . LEU A 1 110 ? 1.791 -1.758 -5.693 1.00 87.62 110 LEU A CA 1
ATOM 949 C C . LEU A 1 110 ? 0.947 -2.927 -6.217 1.00 87.62 110 LEU A C 1
ATOM 951 O O . LEU A 1 110 ? 0.958 -3.191 -7.419 1.00 87.62 110 LEU A O 1
ATOM 955 N N . VAL A 1 111 ? 0.231 -3.615 -5.332 1.00 86.44 111 VAL A N 1
ATOM 956 C CA . VAL A 1 111 ? -0.574 -4.804 -5.676 1.00 86.44 111 VAL A CA 1
ATOM 957 C C . VAL A 1 111 ? -2.053 -4.471 -5.730 1.00 86.44 111 VAL A C 1
ATOM 959 O O . VAL A 1 111 ? -2.777 -4.960 -6.593 1.00 86.44 111 VAL A O 1
ATOM 962 N N . TYR A 1 112 ? -2.497 -3.608 -4.825 1.00 89.00 112 TYR A N 1
ATOM 963 C CA . TYR A 1 112 ? -3.896 -3.251 -4.680 1.00 89.00 112 TYR A CA 1
ATOM 964 C C . TYR A 1 112 ? -4.019 -1.757 -4.411 1.00 89.00 112 TYR A C 1
ATOM 966 O O . TYR A 1 112 ? -3.176 -1.181 -3.724 1.00 89.00 112 TYR A O 1
ATOM 974 N N . ASN A 1 113 ? -5.045 -1.118 -4.966 1.00 93.38 113 ASN A N 1
ATOM 975 C CA . ASN A 1 113 ? -5.338 0.294 -4.742 1.00 93.38 113 ASN A CA 1
ATOM 976 C C . ASN A 1 113 ? -6.811 0.565 -5.047 1.00 93.38 113 ASN A C 1
ATOM 978 O O . ASN A 1 113 ? -7.225 0.484 -6.204 1.00 93.38 113 ASN A O 1
ATOM 982 N N . ILE A 1 114 ? -7.577 0.908 -4.018 1.00 94.94 114 ILE A N 1
ATOM 983 C CA . ILE A 1 114 ? -8.996 1.234 -4.127 1.00 94.94 114 ILE A CA 1
ATOM 984 C C . ILE A 1 114 ? -9.335 2.459 -3.285 1.00 94.94 114 ILE A C 1
ATOM 986 O O . ILE A 1 114 ? -8.668 2.780 -2.298 1.00 94.94 114 ILE A O 1
ATOM 990 N N . LYS A 1 115 ? -10.422 3.129 -3.661 1.00 96.69 115 LYS A N 1
ATOM 991 C CA . LYS A 1 115 ? -11.038 4.163 -2.837 1.00 96.69 115 LYS A CA 1
ATOM 992 C C . LYS A 1 115 ? -12.119 3.526 -1.971 1.00 96.69 115 LYS A C 1
ATOM 994 O O . LYS A 1 115 ? -12.975 2.820 -2.493 1.00 96.69 115 LYS A O 1
ATOM 999 N N . LEU A 1 116 ? -12.076 3.798 -0.677 1.00 96.75 116 LEU A N 1
ATOM 1000 C CA . LEU A 1 116 ? -13.086 3.393 0.287 1.00 96.75 116 LEU A CA 1
ATOM 1001 C C . LEU A 1 116 ? -14.063 4.539 0.546 1.00 96.75 116 LEU A C 1
ATOM 1003 O O . LEU A 1 116 ? -13.712 5.720 0.463 1.00 96.75 116 LEU A O 1
ATOM 1007 N N . THR A 1 117 ? -15.291 4.181 0.900 1.00 97.50 117 THR A N 1
ATOM 1008 C CA . THR A 1 117 ? -16.246 5.127 1.486 1.00 97.50 117 THR A CA 1
ATOM 1009 C C . THR A 1 117 ? -15.859 5.454 2.930 1.00 97.50 117 THR A C 1
ATOM 1011 O O . THR A 1 117 ? -15.209 4.649 3.601 1.00 97.50 117 THR A O 1
ATOM 1014 N N . ASP A 1 118 ? -16.299 6.607 3.446 1.00 97.56 118 ASP A N 1
ATOM 1015 C CA . ASP A 1 118 ? -16.094 6.962 4.860 1.00 97.56 118 ASP A CA 1
ATOM 1016 C C . ASP A 1 118 ? -16.631 5.872 5.797 1.00 97.56 118 ASP A C 1
ATOM 1018 O O . ASP A 1 118 ? -15.979 5.511 6.775 1.00 97.56 118 ASP A O 1
ATOM 1022 N N . LYS A 1 119 ? -17.794 5.295 5.462 1.00 97.31 119 LYS A N 1
ATOM 1023 C CA . LYS A 1 119 ? -18.418 4.214 6.232 1.00 97.31 119 LYS A CA 1
ATOM 1024 C C . LYS A 1 119 ? -17.520 2.976 6.303 1.00 97.31 119 LYS A C 1
ATOM 1026 O O . LYS A 1 119 ? -17.283 2.488 7.402 1.00 97.31 119 LYS A O 1
ATOM 1031 N N . GLN A 1 120 ? -16.984 2.518 5.169 1.00 97.75 120 GLN A N 1
ATOM 1032 C CA . GLN A 1 120 ? -16.063 1.375 5.137 1.00 97.75 120 GLN A CA 1
ATOM 1033 C C . GLN A 1 120 ? -14.817 1.644 5.982 1.00 97.75 120 GLN A C 1
ATOM 1035 O O . GLN A 1 120 ? -14.416 0.801 6.778 1.00 97.75 120 GLN A O 1
ATOM 1040 N N . VAL A 1 121 ? -14.223 2.838 5.867 1.00 97.25 121 VAL A N 1
ATOM 1041 C CA . VAL A 1 121 ? -13.049 3.200 6.673 1.00 97.25 121 VAL A CA 1
ATOM 1042 C C . VAL A 1 121 ? -13.375 3.149 8.161 1.00 97.25 121 VAL A C 1
ATOM 1044 O O . VAL A 1 121 ? -12.655 2.498 8.913 1.00 97.25 121 VAL A O 1
ATOM 1047 N N . GLN A 1 122 ? -14.465 3.783 8.600 1.00 97.00 122 GLN A N 1
ATOM 1048 C CA . GLN A 1 122 ? -14.832 3.776 10.018 1.00 97.00 122 GLN A CA 1
ATOM 1049 C C . GLN A 1 122 ? -15.146 2.367 10.527 1.00 97.00 122 GLN A C 1
ATOM 1051 O O . GLN A 1 122 ? -14.699 2.004 11.614 1.00 97.00 122 GLN A O 1
ATOM 1056 N N . ASN A 1 123 ? -15.838 1.548 9.734 1.00 97.50 123 ASN A N 1
ATOM 1057 C CA . ASN A 1 123 ? -16.113 0.159 10.084 1.00 97.50 123 ASN A CA 1
ATOM 1058 C C . ASN A 1 123 ? -14.823 -0.651 10.259 1.00 97.50 123 ASN A C 1
ATOM 1060 O O . ASN A 1 123 ? -14.674 -1.336 11.271 1.00 97.50 123 ASN A O 1
ATOM 1064 N N . ILE A 1 124 ? -13.871 -0.547 9.323 1.00 96.69 124 ILE A N 1
ATOM 1065 C CA . ILE A 1 124 ? -12.581 -1.244 9.424 1.00 96.69 124 ILE A CA 1
ATOM 1066 C C . ILE A 1 124 ? -11.840 -0.783 10.677 1.00 96.69 124 ILE A C 1
ATOM 1068 O O . ILE A 1 124 ? -11.436 -1.613 11.486 1.00 96.69 124 ILE A O 1
ATOM 1072 N N . LEU A 1 125 ? -11.6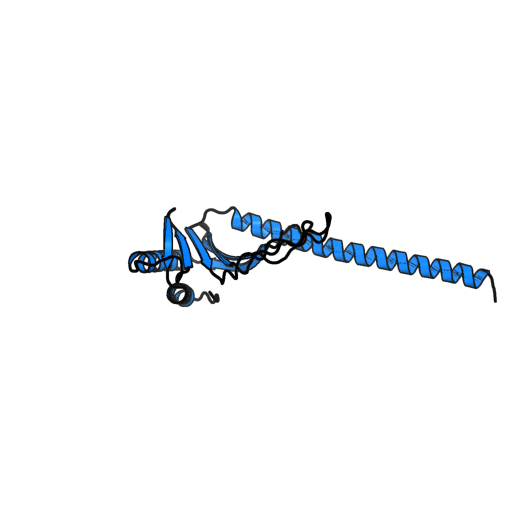85 0.530 10.875 1.00 95.62 125 LEU A N 1
ATOM 1073 C CA . LEU A 1 125 ? -10.928 1.064 12.009 1.00 95.62 125 LEU A CA 1
ATOM 1074 C C . LEU A 1 125 ? -11.550 0.667 13.353 1.00 95.62 125 LEU A C 1
ATOM 1076 O O . LEU A 1 125 ? -10.815 0.334 14.279 1.00 95.62 125 LEU A O 1
ATOM 1080 N N . ASN A 1 126 ? -12.879 0.671 13.470 1.00 95.06 126 ASN A N 1
ATOM 1081 C CA . ASN A 1 126 ? -13.560 0.293 14.707 1.00 95.06 126 ASN A CA 1
ATOM 1082 C C . ASN A 1 126 ? -13.396 -1.198 15.017 1.00 95.06 126 ASN A C 1
ATOM 1084 O O . ASN A 1 126 ? -12.950 -1.526 16.113 1.00 95.06 126 ASN A O 1
ATOM 1088 N N . ASN A 1 127 ? -13.654 -2.083 14.046 1.00 94.81 127 ASN A N 1
ATOM 1089 C CA . ASN A 1 127 ? -13.486 -3.526 14.247 1.00 94.81 127 ASN A CA 1
ATOM 1090 C C . ASN A 1 127 ? -12.023 -3.899 14.538 1.00 94.81 127 ASN A C 1
ATOM 1092 O O . ASN A 1 127 ? -11.756 -4.756 15.376 1.00 94.81 127 ASN A O 1
ATOM 1096 N N . VAL A 1 128 ? -11.065 -3.244 13.868 1.00 92.56 128 VAL A N 1
ATOM 1097 C CA . VAL A 1 128 ? -9.631 -3.460 14.112 1.00 92.56 128 VAL A CA 1
ATOM 1098 C C . VAL A 1 128 ? -9.255 -3.053 15.534 1.00 92.56 128 VAL A C 1
ATOM 1100 O O . VAL A 1 128 ? -8.565 -3.808 16.211 1.00 92.56 128 VAL A O 1
ATOM 1103 N N . ARG A 1 129 ? -9.710 -1.884 16.007 1.00 90.56 129 ARG A N 1
ATOM 1104 C CA . ARG A 1 129 ? -9.448 -1.430 17.384 1.00 90.56 129 ARG A CA 1
ATOM 1105 C C . ARG A 1 129 ? -10.049 -2.376 18.413 1.00 90.56 129 ARG A C 1
ATOM 1107 O O . ARG A 1 129 ? -9.370 -2.718 19.372 1.00 90.56 129 ARG A O 1
ATOM 1114 N N . GLU A 1 130 ? -11.299 -2.778 18.214 1.00 90.25 130 GLU A N 1
ATOM 1115 C CA . GLU A 1 130 ? -12.000 -3.703 19.104 1.00 90.25 130 GLU A CA 1
ATOM 1116 C C . GLU A 1 130 ? -11.230 -5.024 19.217 1.00 90.25 130 GLU A C 1
ATOM 1118 O O . GLU A 1 130 ? -10.803 -5.396 20.309 1.00 90.25 130 GLU A O 1
ATOM 1123 N N . LYS A 1 131 ? -10.911 -5.661 18.083 1.00 89.38 131 LYS A N 1
ATOM 1124 C CA . LYS A 1 131 ? -10.184 -6.939 18.065 1.00 89.38 131 LYS A CA 1
ATOM 1125 C C . LYS A 1 131 ? -8.771 -6.850 18.632 1.00 89.38 131 LYS A C 1
ATOM 1127 O O . LYS A 1 131 ? -8.348 -7.752 19.348 1.00 89.38 131 LYS A O 1
ATOM 1132 N N . ALA A 1 132 ? -8.055 -5.767 18.345 1.00 85.00 132 ALA A N 1
ATOM 1133 C CA . ALA A 1 132 ? -6.693 -5.577 18.834 1.00 85.00 132 ALA A CA 1
ATOM 1134 C C . ALA A 1 132 ? -6.618 -5.302 20.347 1.00 85.00 132 ALA A C 1
ATOM 1136 O O . ALA A 1 132 ? -5.584 -5.551 20.959 1.00 85.00 132 ALA A O 1
ATOM 1137 N N . LEU A 1 133 ? -7.691 -4.783 20.958 1.00 81.50 133 LEU A N 1
ATOM 1138 C CA . LEU A 1 133 ? -7.774 -4.552 22.406 1.00 81.50 133 LEU A CA 1
ATOM 1139 C C . LEU A 1 133 ? -8.259 -5.784 23.181 1.00 81.50 133 LEU A C 1
ATOM 1141 O O . LEU A 1 133 ? -7.883 -5.959 24.337 1.00 81.50 133 LEU A O 1
ATOM 1145 N N . GLU A 1 134 ? -9.092 -6.623 22.564 1.00 73.12 134 GLU A N 1
ATOM 1146 C CA . GLU A 1 134 ? -9.627 -7.847 23.177 1.00 73.12 134 GLU A CA 1
ATOM 1147 C C . GLU A 1 134 ? -8.557 -8.914 23.431 1.00 73.12 134 GLU A C 1
ATOM 1149 O O . GLU A 1 134 ? -8.714 -9.760 24.314 1.00 73.12 134 GLU A O 1
ATOM 1154 N N . GLN A 1 135 ? -7.478 -8.901 22.652 1.00 65.25 135 GLN A N 1
ATOM 1155 C CA . GLN A 1 135 ? -6.526 -9.996 22.612 1.00 65.25 135 GLN A CA 1
ATOM 1156 C C . GLN A 1 135 ? -5.161 -9.535 23.164 1.00 65.25 135 GLN A C 1
ATOM 1158 O O . GLN A 1 135 ? -4.527 -8.627 22.632 1.00 65.25 135 GLN A O 1
ATOM 1163 N N . ASN A 1 136 ? -4.676 -10.176 24.236 1.00 63.50 136 ASN A N 1
ATOM 1164 C CA . ASN A 1 136 ? -3.305 -10.012 24.755 1.00 63.50 136 ASN A CA 1
ATOM 1165 C C . ASN A 1 136 ? -2.298 -10.716 23.820 1.00 63.50 136 ASN A C 1
ATOM 1167 O O . ASN A 1 136 ? -1.654 -11.700 24.190 1.00 63.50 136 ASN A O 1
ATOM 1171 N N . LEU A 1 137 ? -2.226 -10.259 22.572 1.00 68.06 137 LEU A N 1
ATOM 1172 C CA . LEU A 1 137 ? -1.461 -10.906 21.513 1.00 68.06 137 LEU A CA 1
ATOM 1173 C C . LEU A 1 137 ? 0.014 -10.531 21.555 1.00 68.06 137 LEU A C 1
ATOM 1175 O O . LEU A 1 137 ? 0.396 -9.408 21.891 1.00 68.06 137 LEU A O 1
ATOM 1179 N N . ARG A 1 138 ? 0.834 -11.498 21.152 1.00 64.38 138 ARG A N 1
ATOM 1180 C CA . ARG A 1 138 ? 2.267 -11.345 20.921 1.00 64.38 138 ARG A CA 1
ATOM 1181 C C . ARG A 1 138 ? 2.547 -11.265 19.418 1.00 64.38 138 ARG A C 1
ATOM 1183 O O . ARG A 1 138 ? 1.745 -11.714 18.600 1.00 64.38 138 ARG A O 1
ATOM 1190 N N . GLU A 1 139 ? 3.676 -10.651 19.080 1.00 66.94 139 GLU A N 1
ATOM 1191 C CA . GLU A 1 139 ? 4.126 -10.369 17.708 1.00 66.94 139 GLU A CA 1
ATOM 1192 C C . GLU A 1 139 ? 4.444 -11.630 16.885 1.00 66.94 139 GLU A C 1
ATOM 1194 O O . GLU A 1 139 ? 4.386 -11.599 15.663 1.00 66.94 139 GLU A O 1
ATOM 1199 N N . ASP A 1 140 ? 4.764 -12.741 17.544 1.00 66.31 140 ASP A N 1
ATOM 1200 C CA . ASP A 1 140 ? 5.198 -14.002 16.935 1.00 66.31 140 ASP A CA 1
ATOM 1201 C C . ASP A 1 140 ? 4.088 -14.747 16.177 1.00 66.31 140 ASP A C 1
ATOM 1203 O O . ASP A 1 140 ? 4.374 -15.437 15.200 1.00 66.31 140 ASP A O 1
ATOM 1207 N N . GLU A 1 141 ? 2.830 -14.585 16.587 1.00 69.69 141 GLU A N 1
ATOM 1208 C CA . GLU A 1 141 ? 1.683 -15.298 16.002 1.00 69.69 141 GLU A CA 1
ATOM 1209 C C . GLU A 1 141 ? 0.681 -14.374 15.284 1.00 69.69 141 GLU A C 1
ATOM 1211 O O . GLU A 1 141 ? -0.318 -14.842 14.735 1.00 69.69 141 GLU A O 1
ATOM 1216 N N . ASN A 1 142 ? 0.913 -13.056 15.292 1.00 82.56 142 ASN A N 1
ATOM 1217 C CA . ASN A 1 142 ? -0.082 -12.054 14.899 1.00 82.56 142 ASN A CA 1
ATOM 1218 C C . ASN A 1 142 ? 0.505 -10.977 13.988 1.00 82.56 142 ASN A C 1
ATOM 1220 O O . ASN A 1 142 ? 1.696 -10.679 14.025 1.00 82.56 142 ASN A O 1
ATOM 1224 N N . ILE A 1 143 ? -0.347 -10.341 13.182 1.00 87.62 143 ILE A N 1
ATOM 1225 C CA . ILE A 1 143 ? 0.094 -9.256 12.305 1.00 87.62 143 ILE A CA 1
ATOM 1226 C C . ILE A 1 143 ? 0.179 -7.946 13.088 1.00 87.62 143 ILE A C 1
ATOM 1228 O O . ILE A 1 143 ? -0.700 -7.604 13.885 1.00 87.62 143 ILE A O 1
ATOM 1232 N N . ALA A 1 144 ? 1.247 -7.193 12.838 1.00 88.56 144 ALA A N 1
ATOM 1233 C CA . ALA A 1 144 ? 1.453 -5.893 13.454 1.00 88.56 144 ALA A CA 1
ATOM 1234 C C . ALA A 1 144 ? 0.602 -4.833 12.750 1.00 88.56 144 ALA A C 1
ATOM 1236 O O . ALA A 1 144 ? 0.659 -4.675 11.523 1.00 88.56 144 ALA A O 1
ATOM 1237 N N . ILE A 1 145 ? -0.149 -4.071 13.540 1.00 91.50 145 ILE A N 1
ATOM 1238 C CA . ILE A 1 145 ? -0.938 -2.934 13.077 1.00 91.50 145 ILE A CA 1
ATOM 1239 C C . ILE A 1 145 ? -0.470 -1.649 13.757 1.00 91.50 145 ILE A C 1
ATOM 1241 O O . ILE A 1 145 ? -0.163 -1.621 14.946 1.00 91.50 145 ILE A O 1
ATOM 1245 N N . TYR A 1 146 ? -0.450 -0.560 13.001 1.00 91.62 146 TYR A N 1
ATOM 1246 C CA . TYR A 1 146 ? -0.183 0.781 13.494 1.00 91.62 146 TYR A CA 1
ATOM 1247 C C . TYR A 1 146 ? -1.381 1.674 13.209 1.00 91.62 146 TYR A C 1
ATOM 1249 O O . TYR A 1 146 ? -1.709 1.950 12.052 1.00 91.62 146 TYR A O 1
ATOM 1257 N N . ILE A 1 147 ? -2.025 2.120 14.279 1.00 90.50 147 ILE A N 1
ATOM 1258 C CA . ILE A 1 147 ? -3.225 2.957 14.265 1.00 90.50 147 ILE A CA 1
ATOM 1259 C C . ILE A 1 147 ? -3.170 3.891 15.473 1.00 90.50 147 ILE A C 1
ATOM 1261 O O . ILE A 1 147 ? -2.675 3.522 16.536 1.00 90.50 147 ILE A O 1
ATOM 1265 N N . ASP A 1 148 ? -3.604 5.141 15.303 1.00 83.56 148 ASP A N 1
ATOM 1266 C CA . ASP A 1 148 ? -3.617 6.161 16.367 1.00 83.56 148 ASP A CA 1
ATOM 1267 C C . ASP A 1 148 ? -2.267 6.332 17.095 1.00 83.56 148 ASP A C 1
ATOM 1269 O O . ASP A 1 148 ? -2.195 6.577 18.299 1.00 83.56 148 ASP A O 1
ATOM 1273 N N . LYS A 1 149 ? -1.171 6.216 16.335 1.00 84.69 149 LYS A N 1
ATOM 1274 C CA . LYS A 1 149 ? 0.219 6.283 16.812 1.00 84.69 149 LYS A CA 1
ATOM 1275 C C . LYS A 1 149 ? 0.642 5.169 17.776 1.00 84.69 149 LYS A C 1
ATOM 1277 O O . LYS A 1 149 ? 1.664 5.307 18.447 1.00 84.69 149 LYS A O 1
ATOM 1282 N N . LYS A 1 150 ? -0.103 4.067 17.831 1.00 86.88 150 LYS A N 1
ATOM 1283 C CA . LYS A 1 150 ? 0.202 2.902 18.661 1.00 86.88 150 LYS A CA 1
ATOM 1284 C C . LYS A 1 150 ? 0.398 1.671 17.791 1.00 86.88 150 LYS A C 1
ATOM 1286 O O . LYS A 1 150 ? -0.341 1.464 16.831 1.00 86.88 150 LYS A O 1
ATOM 1291 N N . ASN A 1 151 ? 1.388 0.863 18.156 1.00 87.81 151 ASN A N 1
ATOM 1292 C CA . ASN A 1 151 ? 1.507 -0.495 17.645 1.00 87.81 151 ASN A CA 1
ATOM 1293 C C . ASN A 1 151 ? 0.563 -1.392 18.448 1.00 87.81 151 ASN A C 1
ATOM 1295 O O . ASN A 1 151 ? 0.560 -1.335 19.678 1.00 87.81 151 ASN A O 1
ATOM 1299 N N . MET A 1 152 ? -0.227 -2.192 17.748 1.00 89.69 152 MET A N 1
ATOM 1300 C CA . MET A 1 152 ? -1.047 -3.258 18.311 1.00 89.69 152 MET A CA 1
ATOM 1301 C C . MET A 1 152 ? -0.910 -4.505 17.433 1.00 89.69 152 MET A C 1
ATOM 1303 O O . MET A 1 152 ? -0.265 -4.465 16.382 1.00 89.69 152 MET A O 1
ATOM 1307 N N . TYR A 1 153 ? -1.530 -5.599 17.855 1.00 89.06 153 TYR A N 1
ATOM 1308 C CA . TYR A 1 153 ? -1.477 -6.876 17.158 1.00 89.06 153 TYR A CA 1
ATOM 1309 C C . TYR A 1 153 ? -2.890 -7.412 16.963 1.00 89.06 153 TYR A C 1
ATOM 1311 O O . TYR A 1 153 ? -3.762 -7.190 17.800 1.00 89.06 153 TYR A O 1
ATOM 1319 N N . ILE A 1 154 ? -3.116 -8.098 15.848 1.00 89.94 154 ILE A N 1
ATOM 1320 C CA . ILE A 1 154 ? -4.386 -8.759 15.538 1.00 89.94 154 ILE A CA 1
ATOM 1321 C C . ILE A 1 154 ? -4.101 -10.089 14.842 1.00 89.94 154 ILE A C 1
ATOM 1323 O O . ILE A 1 154 ? -3.117 -10.206 14.108 1.00 89.94 154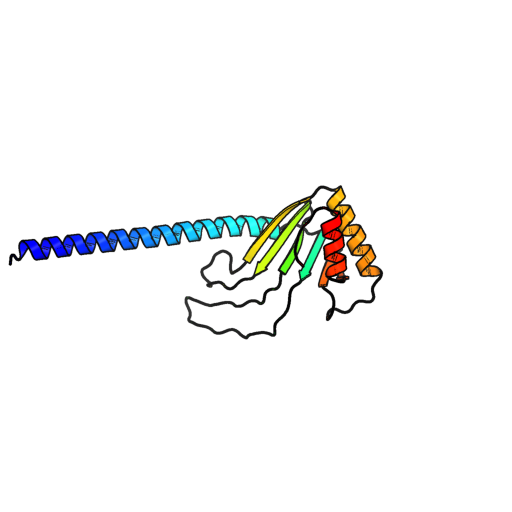 ILE A O 1
ATOM 1327 N N . ASN A 1 155 ? -4.950 -11.093 15.046 1.00 89.19 155 ASN A N 1
ATOM 1328 C CA . ASN A 1 155 ? -4.862 -12.328 14.280 1.00 89.19 155 ASN A CA 1
ATOM 1329 C C . ASN A 1 155 ? -5.089 -12.053 12.778 1.00 89.19 155 ASN A C 1
ATOM 1331 O O . ASN A 1 155 ? -5.974 -11.275 12.406 1.00 89.19 155 ASN A O 1
ATOM 1335 N N . SER A 1 156 ? -4.309 -12.688 11.899 1.00 88.69 156 SER A N 1
ATOM 1336 C CA . SER A 1 156 ? -4.422 -12.478 10.448 1.00 88.69 156 SER A CA 1
ATOM 1337 C C . SER A 1 156 ? -5.799 -12.859 9.898 1.00 88.69 156 SER A C 1
ATOM 1339 O O . SER A 1 156 ? -6.347 -12.117 9.082 1.00 88.69 156 SER A O 1
ATOM 1341 N N . ASN A 1 157 ? -6.397 -13.951 10.389 1.00 89.62 157 ASN A N 1
ATOM 1342 C CA . ASN A 1 157 ? -7.720 -14.402 9.954 1.00 89.62 157 ASN A CA 1
ATOM 1343 C C . ASN A 1 157 ? -8.810 -13.418 10.387 1.00 89.62 157 ASN A C 1
ATOM 1345 O O . ASN A 1 157 ? -9.689 -13.085 9.593 1.00 89.62 157 ASN A O 1
ATOM 1349 N N . ASP A 1 158 ? -8.734 -12.905 11.619 1.00 91.75 158 ASP A N 1
ATOM 1350 C CA . ASP A 1 158 ? -9.672 -11.887 12.105 1.00 91.75 158 ASP A CA 1
ATOM 1351 C C . ASP A 1 158 ? -9.589 -10.623 11.248 1.00 91.75 158 ASP A C 1
ATOM 1353 O O . ASP A 1 158 ? -10.612 -10.079 10.826 1.00 91.75 158 ASP A O 1
ATOM 1357 N N . PHE A 1 159 ? -8.372 -10.174 10.930 1.00 92.75 159 PHE A N 1
ATOM 1358 C CA . PHE A 1 159 ? -8.186 -9.014 10.068 1.00 92.75 159 PHE A CA 1
ATOM 1359 C C . PHE A 1 159 ? -8.706 -9.255 8.645 1.00 92.75 159 PHE A C 1
ATOM 1361 O O . PHE A 1 159 ? -9.373 -8.387 8.077 1.00 92.75 159 PHE A O 1
ATOM 1368 N N . GLN A 1 160 ? -8.485 -10.446 8.087 1.00 92.50 160 GLN A N 1
ATOM 1369 C CA . GLN A 1 160 ? -9.032 -10.822 6.787 1.00 92.50 160 GLN A CA 1
ATOM 1370 C C . GLN A 1 160 ? -10.568 -10.810 6.790 1.00 92.50 160 GLN A C 1
ATOM 1372 O O . GLN A 1 160 ? -11.176 -10.273 5.863 1.00 92.50 160 GLN A O 1
ATOM 1377 N N . LEU A 1 161 ? -11.207 -11.322 7.847 1.00 94.12 161 LEU A N 1
ATOM 1378 C CA . LEU A 1 161 ? -12.664 -11.289 8.003 1.00 94.12 161 LEU A CA 1
ATOM 1379 C C . LEU A 1 161 ? -13.204 -9.856 8.095 1.00 94.12 161 LEU A C 1
ATOM 1381 O O . LEU A 1 161 ? -14.265 -9.569 7.540 1.00 94.12 161 LEU A O 1
ATOM 1385 N N . ILE A 1 162 ? -12.491 -8.944 8.765 1.00 95.06 162 ILE A N 1
ATOM 1386 C CA . ILE A 1 162 ? -12.867 -7.522 8.821 1.00 95.06 162 ILE A CA 1
ATOM 1387 C C . ILE A 1 162 ? -12.879 -6.912 7.417 1.00 95.06 162 ILE A C 1
ATOM 1389 O O . ILE A 1 162 ? -13.833 -6.224 7.064 1.00 95.06 162 ILE A O 1
ATOM 1393 N N . LEU A 1 163 ? -11.852 -7.179 6.607 1.00 95.00 163 LEU A N 1
ATOM 1394 C CA . LEU A 1 163 ? -11.785 -6.673 5.234 1.00 95.00 163 LEU A CA 1
ATOM 1395 C C . LEU A 1 163 ? -12.877 -7.281 4.344 1.00 95.00 163 LEU A C 1
ATOM 1397 O O . LEU A 1 163 ? -13.536 -6.555 3.601 1.00 95.00 163 LEU A O 1
ATOM 1401 N N . GLN A 1 164 ? -13.122 -8.587 4.458 1.00 95.38 164 GLN A N 1
ATOM 1402 C CA . GLN A 1 164 ? -14.148 -9.281 3.676 1.00 95.38 164 GLN A CA 1
ATOM 1403 C C . GLN A 1 164 ? -15.563 -8.762 3.954 1.00 95.38 164 GLN A C 1
ATOM 1405 O O . GLN A 1 164 ? -16.358 -8.665 3.025 1.00 95.38 164 GLN A O 1
ATOM 1410 N N . LYS A 1 165 ? -15.875 -8.379 5.201 1.00 96.44 165 LYS A N 1
ATOM 1411 C CA . LYS A 1 165 ? -17.169 -7.764 5.558 1.00 96.44 165 LYS A CA 1
ATOM 1412 C C . LYS A 1 165 ? -17.434 -6.437 4.843 1.00 96.44 165 LYS A C 1
ATOM 1414 O O . LYS A 1 165 ? -18.588 -6.040 4.727 1.00 96.44 165 LYS A O 1
ATOM 1419 N N . GLU A 1 166 ? -16.384 -5.765 4.383 1.00 96.00 166 GLU A N 1
ATOM 1420 C CA . GLU A 1 166 ? -16.454 -4.496 3.655 1.00 96.00 166 GLU A CA 1
ATOM 1421 C C . GLU A 1 166 ? -16.180 -4.678 2.150 1.00 96.00 166 GLU A C 1
ATOM 1423 O O . GLU A 1 166 ? -15.822 -3.715 1.467 1.00 96.00 166 GLU A O 1
ATOM 1428 N N . ASP A 1 167 ? -16.341 -5.911 1.646 1.00 93.38 167 ASP A N 1
ATOM 1429 C CA . ASP A 1 167 ? -16.135 -6.337 0.255 1.00 93.38 167 ASP A CA 1
ATOM 1430 C C . ASP A 1 167 ? -14.689 -6.175 -0.259 1.00 93.38 167 ASP A C 1
ATOM 1432 O O . ASP A 1 167 ? -14.436 -6.025 -1.458 1.00 93.38 167 ASP A O 1
ATOM 1436 N N . ILE A 1 168 ? -13.702 -6.231 0.643 1.00 92.44 168 ILE A N 1
ATOM 1437 C CA . ILE A 1 168 ? -12.277 -6.118 0.308 1.00 92.44 168 ILE A CA 1
ATOM 1438 C C . ILE A 1 168 ? -11.640 -7.511 0.316 1.00 92.44 168 ILE A C 1
ATOM 1440 O O . ILE A 1 168 ? -11.367 -8.098 1.363 1.00 92.44 168 ILE A O 1
ATOM 1444 N N . LEU A 1 169 ? -11.365 -8.038 -0.879 1.00 87.75 169 LEU A N 1
ATOM 1445 C CA . LEU A 1 169 ? -10.782 -9.366 -1.082 1.00 87.75 169 LEU A CA 1
ATOM 1446 C C . LEU A 1 169 ? -9.259 -9.275 -1.246 1.00 87.75 169 LEU A C 1
ATOM 1448 O O . LEU A 1 169 ? -8.739 -9.227 -2.361 1.00 87.75 169 LEU A O 1
ATOM 1452 N N . ILE A 1 170 ? -8.544 -9.239 -0.121 1.00 83.81 170 ILE A N 1
ATOM 1453 C CA . ILE A 1 170 ? -7.077 -9.297 -0.064 1.00 83.81 170 ILE A CA 1
ATOM 1454 C C . ILE A 1 170 ? -6.684 -10.561 0.705 1.00 83.81 170 ILE A C 1
ATOM 1456 O O . ILE A 1 170 ? -7.264 -10.864 1.747 1.00 83.81 170 ILE A O 1
ATOM 1460 N N . SER A 1 171 ? -5.717 -11.310 0.175 1.00 78.06 171 SER A N 1
ATOM 1461 C CA . SER A 1 171 ? -5.110 -12.431 0.898 1.00 78.06 171 SER A CA 1
ATOM 1462 C C . SER A 1 171 ? -4.056 -11.883 1.849 1.00 78.06 171 SER A C 1
ATOM 1464 O O . SER A 1 171 ? -3.174 -11.145 1.408 1.00 78.06 171 SER A O 1
ATOM 1466 N N . ILE A 1 172 ? -4.172 -12.233 3.127 1.00 76.00 172 ILE A N 1
ATOM 1467 C CA . ILE A 1 172 ? -3.294 -11.786 4.214 1.00 76.00 172 ILE A CA 1
ATOM 1468 C C . ILE A 1 172 ? -2.585 -12.990 4.806 1.00 76.00 172 ILE A C 1
ATOM 1470 O O . ILE A 1 172 ? -3.253 -14.040 4.915 1.00 76.00 172 ILE A O 1
#

Foldseek 3Di:
DDPVVVVVVVVVVVVVVVVVVVVVVVVVVVVQVVLVVVQVVVCVVVPAAFQKKWKDDDDPDDPDFDQPDDQFGWDADPFIKMWTQGPQQKTWMWGAHTDGPPRSNNRIDTDDIDHDDPVLVVQLSVQCVVQQVVDPDDPPQFMWMAHPNDITTHHQVSSCVSCVVRVHDDDD

Radius of gyration: 24.13 Å; chains: 1; bounding box: 53×27×81 Å

pLDDT: mean 81.54, std 14.91, range [44.53, 97.75]